Protein AF-A0A1V5KQZ7-F1 (afdb_monomer_lite)

Radius of gyration: 33.13 Å; chains: 1; bounding box: 60×36×85 Å

Secondary structure (DSSP, 8-state):
-----S-PPPPHHHHHHHHTT-S-HHHHHHHHHHHHH-HHHHHHHHHHHHHHHHHHHHHHHH-THHHHHHHHHHHHHHHHHS---HHHHHHHHHHHHHHHHHHHHHHHHHHHHH-GGGGG-SSHHHHHHHSSTTHHHHS-SSHHHHHHHHHHHHHHT-

Structure (mmCIF, N/CA/C/O backbone):
data_AF-A0A1V5KQZ7-F1
#
_entry.id   AF-A0A1V5KQZ7-F1
#
loop_
_atom_site.group_PDB
_atom_site.id
_atom_site.type_symbol
_atom_site.label_atom_id
_atom_site.label_alt_id
_atom_site.label_comp_id
_atom_site.label_asym_id
_atom_site.label_entity_id
_atom_site.label_seq_id
_atom_site.pdbx_PDB_ins_code
_atom_site.Cartn_x
_atom_site.Cartn_y
_atom_site.Cartn_z
_atom_site.occupancy
_atom_site.B_iso_or_equiv
_atom_site.auth_seq_id
_atom_site.auth_comp_id
_atom_site.auth_asym_id
_atom_site.auth_atom_id
_atom_site.pdbx_PDB_model_num
ATOM 1 N N . MET A 1 1 ? -7.803 10.767 26.366 1.00 53.97 1 MET A N 1
ATOM 2 C CA . MET A 1 1 ? -8.731 10.699 27.530 1.00 53.97 1 MET A CA 1
ATOM 3 C C . MET A 1 1 ? -10.182 10.881 27.087 1.00 53.97 1 MET A C 1
ATOM 5 O O . MET A 1 1 ? -10.728 11.982 27.098 1.00 53.97 1 MET A O 1
ATOM 9 N N . PHE A 1 2 ? -10.820 9.788 26.678 1.00 57.62 2 PHE A N 1
ATOM 10 C CA . PHE A 1 2 ? -12.225 9.772 26.272 1.00 57.62 2 PHE A CA 1
ATOM 11 C C . PHE A 1 2 ? -13.131 9.742 27.515 1.00 57.62 2 PHE A C 1
ATOM 13 O O . PHE A 1 2 ? -13.242 8.727 28.197 1.00 57.62 2 PHE A O 1
ATOM 20 N N . SER A 1 3 ? -13.732 10.883 27.869 1.00 46.06 3 SER A N 1
ATOM 21 C CA . SER A 1 3 ? -14.554 11.010 29.081 1.00 46.06 3 SER A CA 1
ATOM 22 C C . SER A 1 3 ? -15.877 10.243 28.955 1.00 46.06 3 SER A C 1
ATOM 24 O O . SER A 1 3 ? -16.707 10.508 28.082 1.00 46.06 3 SER A O 1
ATOM 26 N N . ASN A 1 4 ? -1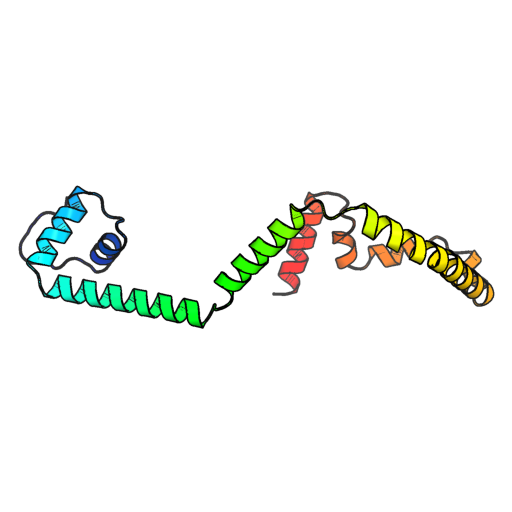6.057 9.291 29.869 1.00 52.88 4 ASN A N 1
ATOM 27 C CA . ASN A 1 4 ? -17.160 8.346 29.986 1.00 52.88 4 ASN A CA 1
ATOM 28 C C . ASN A 1 4 ? -18.471 9.035 30.425 1.00 52.88 4 ASN A C 1
ATOM 30 O O . ASN A 1 4 ? -18.845 9.028 31.597 1.00 52.88 4 ASN A O 1
ATOM 34 N N . LYS A 1 5 ? -19.197 9.640 29.477 1.00 48.22 5 LYS A N 1
ATOM 35 C CA . LYS A 1 5 ? -20.598 10.049 29.671 1.00 48.22 5 LYS A CA 1
ATOM 36 C C . LYS A 1 5 ? -21.521 9.169 28.826 1.00 48.22 5 LYS A C 1
ATOM 38 O O . LYS A 1 5 ? -21.797 9.472 27.673 1.00 48.22 5 LYS A O 1
ATOM 43 N N . LYS A 1 6 ? -21.986 8.083 29.456 1.00 52.41 6 LYS A N 1
ATOM 44 C CA . LYS A 1 6 ? -23.194 7.284 29.167 1.00 52.41 6 LYS A CA 1
ATOM 45 C C . LYS A 1 6 ? -23.482 7.008 27.676 1.00 52.41 6 LYS A C 1
ATOM 47 O O . LYS A 1 6 ? -24.134 7.792 26.997 1.00 52.41 6 LYS A O 1
ATOM 52 N N . ARG A 1 7 ? -23.125 5.790 27.244 1.00 62.44 7 ARG A N 1
ATOM 53 C CA . ARG A 1 7 ? -23.700 5.065 26.087 1.00 62.44 7 ARG A CA 1
ATOM 54 C C . ARG A 1 7 ? -23.541 5.721 24.711 1.00 62.44 7 ARG A C 1
ATOM 56 O O . ARG A 1 7 ? -24.417 5.578 23.864 1.00 62.44 7 ARG A O 1
ATOM 63 N N . LYS A 1 8 ? -22.435 6.413 24.452 1.00 87.31 8 LYS A N 1
ATOM 64 C CA . LYS A 1 8 ? -22.070 6.720 23.065 1.00 87.31 8 LYS A CA 1
ATOM 65 C C . LYS A 1 8 ? -21.174 5.607 22.537 1.00 87.31 8 LYS A C 1
ATOM 67 O O . LYS A 1 8 ? -20.149 5.310 23.142 1.00 87.31 8 LYS A O 1
ATOM 72 N N . HIS A 1 9 ? -21.609 4.977 21.451 1.00 93.94 9 HIS A N 1
ATOM 73 C CA . HIS A 1 9 ? -20.773 4.078 20.663 1.00 93.94 9 HIS A CA 1
ATOM 74 C C . HIS A 1 9 ? -19.561 4.846 20.132 1.00 93.94 9 HIS A C 1
ATOM 76 O O . HIS A 1 9 ? -19.655 6.051 19.877 1.00 93.94 9 HIS A O 1
ATOM 82 N N . PHE A 1 10 ? -18.435 4.158 19.963 1.00 94.94 10 PHE A N 1
ATOM 83 C CA . PHE A 1 10 ? -17.276 4.759 19.312 1.00 94.94 10 PHE A CA 1
ATOM 84 C C . PHE A 1 10 ? -17.571 5.050 17.839 1.00 94.94 10 PHE A C 1
ATOM 86 O O . PHE A 1 10 ? -18.370 4.364 17.197 1.00 94.94 10 PHE A O 1
ATOM 93 N N . SER A 1 11 ? -16.936 6.098 17.314 1.00 95.50 11 SER A N 1
ATOM 94 C CA . SER A 1 11 ? -16.960 6.377 15.883 1.00 95.50 11 SER A CA 1
ATOM 95 C C . SER A 1 11 ? -16.149 5.326 15.127 1.00 95.50 11 SER A C 1
ATOM 97 O O . SER A 1 11 ? -15.200 4.750 15.666 1.00 95.50 11 SER A O 1
ATOM 99 N N . ASP A 1 12 ? -16.481 5.127 13.854 1.00 95.56 12 ASP A N 1
ATOM 100 C CA . ASP A 1 12 ? -15.800 4.141 13.010 1.00 95.56 12 ASP A CA 1
ATOM 101 C C . ASP A 1 12 ? -14.300 4.448 12.872 1.00 95.56 12 ASP A C 1
ATOM 103 O O . ASP A 1 12 ? -13.487 3.532 12.825 1.00 95.56 12 ASP A O 1
ATOM 107 N N . GLY A 1 13 ? -13.904 5.728 12.924 1.00 95.88 13 GLY A N 1
ATOM 108 C CA . GLY A 1 13 ? -12.494 6.132 12.933 1.00 95.88 13 GLY A CA 1
ATOM 109 C C . GLY A 1 13 ? -11.713 5.624 14.153 1.00 95.88 13 GLY A C 1
ATOM 110 O O . GLY A 1 13 ? -10.572 5.194 14.010 1.00 95.88 13 GLY A O 1
ATOM 111 N N . VAL A 1 14 ? -12.327 5.608 15.343 1.00 96.75 14 VAL A N 1
ATOM 112 C CA . VAL A 1 14 ? -11.688 5.065 16.556 1.00 96.75 14 VAL A CA 1
ATOM 113 C C . VAL A 1 14 ? -11.626 3.539 16.494 1.00 96.75 14 VAL A C 1
ATOM 115 O O . VAL A 1 14 ? -10.598 2.960 16.840 1.00 96.75 14 VAL A O 1
ATOM 118 N N . LEU A 1 15 ? -12.685 2.880 16.007 1.00 97.25 15 LEU A N 1
ATOM 119 C CA . LEU A 1 15 ? -12.688 1.425 15.799 1.00 97.25 15 LEU A CA 1
ATOM 120 C C . LEU A 1 15 ? -11.642 0.997 14.757 1.00 97.25 15 LEU A C 1
ATOM 122 O O . LEU A 1 15 ? -10.963 -0.010 14.949 1.00 97.25 15 LEU A O 1
ATOM 126 N N . TRP A 1 16 ? -11.449 1.792 13.703 1.00 96.88 16 TRP A N 1
ATOM 127 C CA . TRP A 1 16 ? -10.404 1.586 12.700 1.00 96.88 16 TRP A CA 1
ATOM 128 C C . TRP A 1 16 ? -8.995 1.703 13.297 1.00 96.88 16 TRP A C 1
ATOM 130 O O . TRP A 1 16 ? -8.174 0.801 13.126 1.00 96.88 16 TRP A O 1
ATOM 140 N N . GLN A 1 17 ? -8.716 2.773 14.050 1.00 97.31 17 GLN A N 1
ATOM 141 C CA . GLN A 1 17 ? -7.429 2.951 14.739 1.00 97.31 17 GLN A CA 1
ATOM 142 C C . GLN A 1 17 ? -7.170 1.845 15.771 1.00 97.31 17 GLN A C 1
ATOM 144 O O . GLN A 1 17 ? -6.038 1.376 15.912 1.00 97.31 17 GLN A O 1
ATOM 149 N N . PHE A 1 18 ? -8.215 1.396 16.473 1.00 97.81 18 PHE A N 1
ATOM 150 C CA . PHE A 1 18 ? -8.145 0.259 17.386 1.00 97.81 18 PHE A CA 1
ATOM 151 C C . PHE A 1 18 ? -7.759 -1.027 16.644 1.00 97.81 18 PHE A C 1
ATOM 153 O O . PHE A 1 18 ? -6.781 -1.670 17.023 1.00 97.81 18 PHE A O 1
ATOM 160 N N . HIS A 1 19 ? -8.454 -1.356 15.549 1.00 97.12 19 HIS A N 1
ATOM 161 C CA . HIS A 1 19 ? -8.170 -2.532 14.720 1.00 97.12 19 HIS A CA 1
ATOM 162 C C . HIS A 1 19 ? -6.732 -2.528 14.171 1.00 97.12 19 HIS A C 1
ATOM 164 O O . HIS A 1 19 ? -6.068 -3.562 14.139 1.00 97.12 19 HIS A O 1
ATOM 170 N N . ARG A 1 20 ? -6.215 -1.360 13.765 1.00 96.50 20 ARG A N 1
ATOM 171 C CA . ARG A 1 20 ? -4.843 -1.205 13.248 1.00 96.50 20 ARG A CA 1
ATOM 172 C C . ARG A 1 20 ? -3.760 -1.111 14.325 1.00 96.50 20 ARG A C 1
ATOM 174 O O . ARG A 1 20 ? -2.592 -0.964 13.979 1.00 96.50 20 ARG A O 1
ATOM 181 N N . ASN A 1 21 ? -4.111 -1.223 15.610 1.00 97.00 21 ASN A N 1
ATOM 182 C CA . ASN A 1 21 ? -3.190 -1.030 16.734 1.00 97.00 21 ASN A CA 1
ATOM 183 C C . ASN A 1 21 ? -2.492 0.349 16.734 1.00 97.00 21 ASN A C 1
ATOM 185 O O . ASN A 1 21 ? -1.361 0.467 17.207 1.00 97.00 21 ASN A O 1
ATOM 189 N N . GLU A 1 22 ? -3.168 1.391 16.246 1.00 97.94 22 GLU A N 1
ATOM 190 C CA . GLU A 1 22 ? -2.643 2.766 16.156 1.00 97.94 22 GLU A CA 1
ATOM 191 C C . GLU A 1 22 ? -2.981 3.617 17.388 1.00 97.94 22 GLU A C 1
ATOM 193 O O . GLU A 1 22 ? -2.375 4.663 17.604 1.00 97.94 22 GLU A O 1
ATOM 198 N N . LEU A 1 23 ? -3.924 3.168 18.221 1.00 96.62 23 LEU A N 1
ATOM 199 C CA . LEU A 1 23 ? -4.233 3.824 19.493 1.00 96.62 23 LEU A CA 1
ATOM 200 C C . LEU A 1 23 ? -3.106 3.632 20.511 1.00 96.62 23 LEU A C 1
ATOM 202 O O . LEU A 1 23 ? -2.481 2.561 20.565 1.00 96.62 23 LEU A O 1
ATOM 206 N N . ASP A 1 24 ? -2.923 4.633 21.375 1.00 97.50 24 ASP A N 1
ATOM 207 C CA . ASP A 1 24 ? -2.059 4.510 22.544 1.00 97.50 24 ASP A CA 1
ATOM 208 C C . ASP A 1 24 ? -2.534 3.380 23.478 1.00 97.50 24 ASP A C 1
ATOM 210 O O . ASP A 1 24 ? -3.646 2.850 23.368 1.00 97.50 24 ASP A O 1
ATOM 214 N N . GLN A 1 25 ? -1.668 2.954 24.398 1.00 97.38 25 GLN A N 1
ATOM 215 C CA . GLN A 1 25 ? -1.967 1.797 25.238 1.00 97.38 25 GLN A CA 1
ATOM 216 C C . GLN A 1 25 ? -3.166 2.031 26.175 1.00 97.38 25 GLN A C 1
ATOM 218 O O . GLN A 1 25 ? -3.893 1.081 26.467 1.00 97.38 25 GLN A O 1
ATOM 223 N N . ALA A 1 26 ? -3.373 3.258 26.658 1.00 95.94 26 ALA A N 1
ATOM 224 C CA . ALA A 1 26 ? -4.443 3.576 27.599 1.00 95.94 26 ALA A CA 1
ATOM 225 C C . ALA A 1 26 ? -5.807 3.604 26.895 1.00 95.94 26 ALA A C 1
ATOM 227 O O . ALA A 1 26 ? -6.743 2.930 27.330 1.00 95.94 26 ALA A O 1
ATOM 228 N N . ASP A 1 27 ? -5.898 4.307 25.770 1.00 95.50 27 ASP A N 1
ATOM 229 C CA . ASP A 1 27 ? -7.093 4.412 24.943 1.00 95.50 27 ASP A CA 1
ATOM 230 C C . ASP A 1 27 ? -7.448 3.053 24.322 1.00 95.50 27 ASP A C 1
ATOM 232 O O . ASP A 1 27 ? -8.619 2.674 24.295 1.00 95.50 27 ASP A O 1
ATOM 236 N N . ARG A 1 28 ? -6.455 2.243 23.924 1.00 97.62 28 ARG A N 1
ATOM 237 C CA . ARG A 1 28 ? -6.696 0.871 23.450 1.00 97.62 28 ARG A CA 1
ATOM 238 C C . ARG A 1 28 ? -7.344 -0.004 24.520 1.00 97.62 28 ARG A C 1
ATOM 240 O O . ARG A 1 28 ? -8.291 -0.723 24.209 1.00 97.62 28 ARG A O 1
ATOM 247 N N . ARG A 1 29 ? -6.867 0.049 25.772 1.00 97.25 29 ARG A N 1
ATOM 248 C CA . ARG A 1 29 ? -7.490 -0.696 26.884 1.00 97.25 29 ARG A CA 1
ATOM 249 C C . ARG A 1 29 ? -8.931 -0.239 27.114 1.00 97.25 29 ARG A C 1
ATOM 251 O O . ARG A 1 29 ? -9.806 -1.087 27.242 1.00 97.25 29 ARG A O 1
ATOM 258 N N . ALA A 1 30 ? -9.181 1.071 27.096 1.00 95.12 30 ALA A N 1
ATOM 259 C CA . ALA A 1 30 ? -10.522 1.625 27.277 1.00 95.12 30 ALA A CA 1
ATOM 260 C C . ALA A 1 30 ? -11.495 1.205 26.158 1.00 95.12 30 ALA A C 1
ATOM 262 O O . ALA A 1 30 ? -12.646 0.857 26.426 1.00 95.12 30 ALA A O 1
ATOM 263 N N . VAL A 1 31 ? -11.038 1.196 24.901 1.00 95.94 31 VAL A N 1
ATOM 264 C CA . VAL A 1 31 ? -11.837 0.714 23.764 1.00 95.94 31 VAL A CA 1
ATOM 265 C C . VAL A 1 31 ? -12.095 -0.791 23.876 1.00 95.94 31 VAL A C 1
ATOM 267 O O . VAL A 1 31 ? -13.231 -1.219 23.686 1.00 95.94 31 VAL A O 1
ATOM 270 N N . ALA A 1 32 ? -11.087 -1.588 24.247 1.00 97.06 32 ALA A N 1
ATOM 271 C CA . ALA A 1 32 ? -11.239 -3.031 24.430 1.00 97.06 32 ALA A CA 1
ATOM 272 C C . ALA A 1 32 ? -12.274 -3.375 25.516 1.00 97.06 32 ALA A C 1
ATOM 274 O O . ALA A 1 32 ? -13.160 -4.194 25.277 1.00 97.06 32 ALA A O 1
ATOM 275 N N . GLU A 1 33 ? -12.208 -2.714 26.674 1.00 96.31 33 GLU A N 1
ATOM 276 C CA . GLU A 1 33 ? -13.171 -2.891 27.770 1.00 96.31 33 GLU A CA 1
ATOM 277 C C . GLU A 1 33 ? -14.602 -2.535 27.331 1.00 96.31 33 GLU A C 1
ATOM 279 O O . GLU A 1 33 ? -15.551 -3.273 27.593 1.00 96.31 33 GLU A O 1
ATOM 284 N N . HIS A 1 34 ? -14.773 -1.440 26.585 1.00 95.19 34 HIS A N 1
ATOM 285 C CA . HIS A 1 34 ? -16.081 -1.061 26.056 1.00 95.19 34 HIS A CA 1
ATOM 286 C C . HIS A 1 34 ? -16.633 -2.077 25.049 1.00 95.19 34 HIS A C 1
ATOM 288 O O . HIS A 1 34 ? -17.822 -2.386 25.094 1.00 95.19 34 HIS A O 1
ATOM 294 N N . ILE A 1 35 ? -15.800 -2.580 24.131 1.00 96.38 35 ILE A N 1
ATOM 295 C CA . ILE A 1 35 ? -16.222 -3.550 23.109 1.00 96.38 35 ILE A CA 1
ATOM 296 C C . ILE A 1 35 ? -16.686 -4.855 23.764 1.00 96.38 35 ILE A C 1
ATOM 298 O O . ILE A 1 35 ? -17.695 -5.409 23.336 1.00 96.38 35 ILE A O 1
ATOM 302 N N . GLN A 1 36 ? -16.035 -5.291 24.848 1.00 96.19 36 GLN A N 1
ATOM 303 C CA . GLN A 1 36 ? -16.482 -6.452 25.630 1.00 96.19 36 GLN A CA 1
ATOM 304 C C . GLN A 1 36 ? -17.896 -6.271 26.205 1.00 96.19 36 GLN A C 1
ATOM 306 O O . GLN A 1 36 ? -18.652 -7.235 26.296 1.00 96.19 36 GLN A O 1
ATOM 311 N N . GLY A 1 37 ? -18.276 -5.040 26.567 1.00 94.94 37 GLY A N 1
ATOM 312 C CA . GLY A 1 37 ? -19.604 -4.716 27.098 1.00 94.94 37 GLY A CA 1
ATOM 313 C C . GLY A 1 37 ? -20.629 -4.228 26.065 1.00 94.94 37 GLY A C 1
ATOM 314 O O . GLY A 1 37 ? -21.789 -4.019 26.422 1.00 94.94 37 GLY A O 1
ATOM 315 N N . CYS A 1 38 ? -20.241 -4.004 24.804 1.00 96.00 38 CYS A N 1
ATOM 316 C CA . CYS A 1 38 ? -21.088 -3.363 23.797 1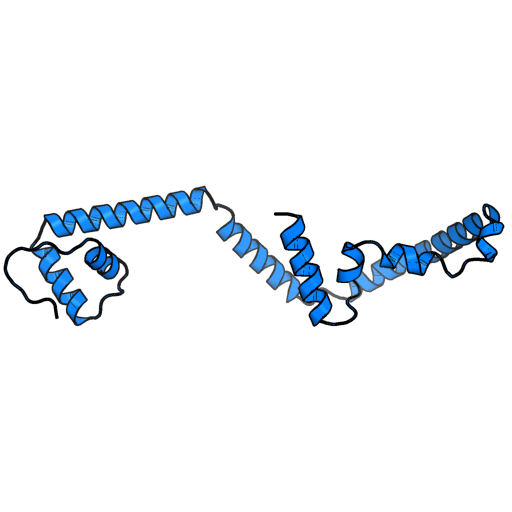.00 96.00 38 CYS A CA 1
ATOM 317 C C . CYS A 1 38 ? -21.166 -4.174 22.496 1.00 96.00 38 CYS A C 1
ATOM 319 O O . CYS A 1 38 ? -20.323 -4.044 21.607 1.00 96.00 38 CYS A O 1
ATOM 321 N N . THR A 1 39 ? -22.255 -4.932 22.337 1.00 96.44 39 THR A N 1
ATOM 322 C CA . THR A 1 39 ? -22.503 -5.788 21.162 1.00 96.44 39 THR A CA 1
ATOM 323 C C . THR A 1 39 ? -22.531 -5.023 19.838 1.00 96.44 39 THR A C 1
ATOM 325 O O . THR A 1 39 ? -22.063 -5.542 18.831 1.00 96.44 39 THR A O 1
ATOM 328 N N . LEU A 1 40 ? -23.020 -3.775 19.820 1.00 96.31 40 LEU A N 1
ATOM 329 C CA . LEU A 1 40 ? -23.036 -2.965 18.596 1.00 96.31 40 LEU A CA 1
ATOM 330 C C . LEU A 1 40 ? -21.620 -2.580 18.143 1.00 96.31 40 LEU A C 1
ATOM 332 O O . LEU A 1 40 ? -21.317 -2.650 16.956 1.00 96.31 40 LEU A O 1
ATOM 336 N N . CYS A 1 41 ? -20.749 -2.176 19.074 1.00 97.19 41 CYS A N 1
ATOM 337 C CA . CYS A 1 41 ? -19.358 -1.851 18.751 1.00 97.19 41 CYS A CA 1
ATOM 338 C C . CYS A 1 41 ? -18.578 -3.105 18.332 1.00 97.19 41 CYS A C 1
ATOM 340 O O . CYS A 1 41 ? -17.749 -3.017 17.432 1.00 97.19 41 CYS A O 1
ATOM 342 N N . HIS A 1 42 ? -18.884 -4.263 18.930 1.00 97.75 42 HIS A N 1
ATOM 343 C CA . HIS A 1 42 ? -18.329 -5.551 18.511 1.00 97.75 42 HIS A CA 1
ATOM 344 C C . HIS A 1 42 ? -18.726 -5.901 17.072 1.00 97.75 42 HIS A C 1
ATOM 346 O O . HIS A 1 42 ? -17.856 -6.125 16.240 1.00 97.75 42 HIS A O 1
ATOM 352 N N . ALA A 1 43 ? -20.022 -5.851 16.746 1.00 98.00 43 ALA A N 1
ATOM 353 C CA . ALA A 1 43 ? -20.508 -6.145 15.397 1.00 98.00 43 ALA A CA 1
ATOM 354 C C . ALA A 1 43 ? -19.886 -5.216 14.338 1.00 98.00 43 ALA A C 1
ATOM 356 O O . ALA A 1 43 ? -19.475 -5.670 13.275 1.00 98.00 43 ALA A O 1
ATOM 357 N N . ARG A 1 44 ? -19.737 -3.920 14.649 1.00 97.69 44 ARG A N 1
ATOM 358 C CA . ARG A 1 44 ? -19.049 -2.968 13.760 1.00 97.69 44 ARG A CA 1
ATOM 359 C C . ARG A 1 44 ? -17.574 -3.302 13.555 1.00 97.69 44 ARG A C 1
ATOM 361 O O . ARG A 1 44 ? -17.064 -3.118 12.454 1.00 97.69 44 ARG A O 1
ATOM 368 N N . LEU A 1 45 ? -16.888 -3.771 14.597 1.00 97.75 45 LEU A N 1
ATOM 369 C CA . LEU A 1 45 ? -15.499 -4.210 14.483 1.00 97.75 45 LEU A CA 1
ATOM 370 C C . LEU A 1 45 ? -15.386 -5.459 13.594 1.00 97.75 45 LEU A C 1
ATOM 372 O O . LEU A 1 45 ? -14.487 -5.518 12.756 1.00 97.75 45 LEU A O 1
ATOM 376 N N . ASP A 1 46 ? -16.317 -6.408 13.722 1.00 97.81 46 ASP A N 1
ATOM 377 C CA . ASP A 1 46 ? -16.374 -7.608 12.878 1.00 97.81 46 ASP A CA 1
ATOM 378 C C . ASP A 1 46 ? -16.626 -7.259 11.401 1.00 97.81 46 ASP A C 1
ATOM 380 O O . ASP A 1 46 ? -15.980 -7.809 10.505 1.00 97.81 46 ASP A O 1
ATOM 384 N N . ASP A 1 47 ? -17.534 -6.317 11.131 1.00 97.50 47 ASP A N 1
ATOM 385 C CA . ASP A 1 47 ? -17.812 -5.838 9.773 1.00 97.50 47 ASP A CA 1
ATOM 386 C C . ASP A 1 47 ? -16.595 -5.128 9.159 1.00 97.50 47 ASP A C 1
ATOM 388 O O . ASP A 1 47 ? -16.267 -5.341 7.988 1.00 97.50 47 ASP A O 1
ATOM 392 N N . LEU A 1 48 ? -15.875 -4.335 9.957 1.00 96.62 48 LEU A N 1
ATOM 393 C CA . LEU A 1 48 ? -14.638 -3.664 9.553 1.00 96.62 48 LEU A CA 1
ATOM 394 C C . LEU A 1 48 ? -13.529 -4.678 9.231 1.00 96.62 48 LEU A C 1
ATOM 396 O O . LEU A 1 48 ? -12.876 -4.565 8.191 1.00 96.62 48 LEU A O 1
ATOM 400 N N . ALA A 1 49 ? -13.368 -5.716 10.057 1.00 95.19 49 ALA A N 1
ATOM 401 C CA . ALA A 1 49 ? -12.432 -6.810 9.800 1.00 95.19 49 ALA A CA 1
ATOM 402 C C . ALA A 1 49 ? -12.785 -7.571 8.507 1.00 95.19 49 ALA A C 1
ATOM 404 O O . ALA A 1 49 ? -11.912 -7.834 7.674 1.00 95.19 49 ALA A O 1
ATOM 405 N N . ARG A 1 50 ? -14.076 -7.858 8.284 1.00 97.44 50 ARG A N 1
ATOM 406 C CA . ARG A 1 50 ? -14.559 -8.507 7.056 1.00 97.44 50 ARG A CA 1
ATOM 407 C C . ARG A 1 50 ? -14.270 -7.661 5.819 1.00 97.44 50 ARG A C 1
ATOM 409 O O . ARG A 1 50 ? -13.787 -8.193 4.822 1.00 97.44 50 ARG A O 1
ATOM 416 N N . MET A 1 51 ? -14.525 -6.354 5.879 1.00 95.38 51 MET A N 1
ATOM 417 C CA . MET A 1 51 ? -14.246 -5.427 4.780 1.00 95.38 51 MET A CA 1
ATOM 418 C C . MET A 1 51 ? -12.755 -5.405 4.423 1.00 95.38 51 MET A C 1
ATOM 420 O O . MET A 1 51 ? -12.409 -5.532 3.249 1.00 95.38 51 MET A O 1
ATOM 424 N N . ILE A 1 52 ? -11.869 -5.319 5.422 1.00 93.50 52 ILE A N 1
ATOM 425 C CA . ILE A 1 52 ? -10.414 -5.365 5.213 1.00 93.50 52 ILE A CA 1
ATOM 426 C C . ILE A 1 52 ? -10.005 -6.680 4.547 1.00 93.50 52 ILE A C 1
ATOM 428 O O . ILE A 1 52 ? -9.196 -6.673 3.620 1.00 93.50 52 ILE A O 1
ATOM 432 N N . GLN A 1 53 ? -10.581 -7.807 4.967 1.00 94.06 53 GLN A N 1
ATOM 433 C CA . GLN A 1 53 ? -10.275 -9.100 4.365 1.00 94.06 53 GLN A CA 1
ATOM 434 C C . GLN A 1 53 ? -10.755 -9.204 2.911 1.00 94.06 53 GLN A C 1
ATOM 436 O O . GLN A 1 53 ? -10.028 -9.726 2.063 1.00 94.06 53 GLN A O 1
ATOM 441 N N . VAL A 1 54 ? -11.931 -8.660 2.587 1.00 94.19 54 VAL A N 1
ATOM 442 C CA . VAL A 1 54 ? -12.411 -8.567 1.197 1.00 94.19 54 VAL A CA 1
ATOM 443 C C . VAL A 1 54 ? -11.481 -7.686 0.363 1.00 94.19 54 VAL A C 1
ATOM 445 O O . VAL A 1 54 ? -11.064 -8.098 -0.714 1.00 94.19 54 VAL A O 1
ATOM 448 N N . MET A 1 55 ? -11.075 -6.518 0.866 1.00 89.50 55 MET A N 1
ATOM 449 C CA . MET A 1 55 ? -10.118 -5.655 0.163 1.00 89.50 55 MET A CA 1
ATOM 450 C C . MET A 1 55 ? -8.764 -6.341 -0.037 1.00 89.50 55 MET A C 1
ATOM 452 O O . MET A 1 55 ? -8.181 -6.239 -1.110 1.00 89.50 55 MET A O 1
ATOM 456 N N . HIS A 1 56 ? -8.270 -7.066 0.969 1.00 87.44 56 HIS A N 1
ATOM 457 C CA . HIS A 1 56 ? -7.003 -7.788 0.891 1.00 87.44 56 HIS A CA 1
ATOM 458 C C . HIS A 1 56 ? -7.055 -8.920 -0.139 1.00 87.44 56 HIS A C 1
ATOM 460 O O . HIS A 1 56 ? -6.162 -9.049 -0.972 1.00 87.44 56 HIS A O 1
ATOM 466 N N . THR A 1 57 ? -8.119 -9.722 -0.118 1.00 88.69 57 THR A N 1
ATOM 467 C CA . THR A 1 57 ? -8.314 -10.815 -1.082 1.00 88.69 57 THR A CA 1
ATOM 468 C C . THR A 1 57 ? -8.514 -10.291 -2.500 1.00 88.69 57 THR A C 1
ATOM 470 O O . THR A 1 57 ? -7.861 -10.789 -3.413 1.00 88.69 57 THR A O 1
ATOM 473 N N . ALA A 1 58 ? -9.322 -9.244 -2.683 1.00 86.88 58 ALA A N 1
ATOM 474 C CA . ALA A 1 58 ? -9.486 -8.577 -3.971 1.00 86.88 58 ALA A CA 1
ATOM 475 C C . ALA A 1 58 ? -8.158 -7.999 -4.478 1.00 86.88 58 ALA A C 1
ATOM 477 O O . ALA A 1 58 ? -7.809 -8.216 -5.632 1.00 86.88 58 ALA A O 1
ATOM 478 N N . HIS A 1 59 ? -7.373 -7.347 -3.611 1.00 81.88 59 HIS A N 1
ATOM 479 C CA . HIS A 1 59 ? -6.058 -6.817 -3.970 1.00 81.88 59 HIS A CA 1
ATOM 480 C C . HIS A 1 59 ? -5.109 -7.914 -4.468 1.00 81.88 59 HIS A C 1
ATOM 482 O O . HIS A 1 59 ? -4.451 -7.728 -5.488 1.00 81.88 59 HIS A O 1
ATOM 488 N N . HIS A 1 60 ? -5.073 -9.073 -3.802 1.00 71.56 60 HIS A N 1
ATOM 489 C CA . HIS A 1 60 ? -4.273 -10.222 -4.251 1.00 71.56 60 HIS A CA 1
ATOM 490 C C . HIS A 1 60 ? -4.791 -10.854 -5.544 1.00 71.56 60 HIS A C 1
ATOM 492 O O . HIS A 1 60 ? -3.998 -11.369 -6.325 1.00 71.56 60 HIS A O 1
ATOM 498 N N . GLN A 1 61 ? -6.102 -10.810 -5.791 1.00 78.75 61 GLN A N 1
ATOM 499 C CA . GLN A 1 61 ? -6.695 -11.291 -7.042 1.00 78.75 61 GLN A CA 1
ATOM 500 C C . GLN A 1 61 ? -6.420 -10.351 -8.220 1.00 78.75 61 GLN A C 1
ATOM 502 O O . GLN A 1 61 ? -6.207 -10.828 -9.330 1.00 78.75 61 GLN A O 1
ATOM 507 N N . THR A 1 62 ? -6.409 -9.032 -7.997 1.00 73.44 62 THR A N 1
ATOM 508 C CA . THR A 1 62 ? -6.116 -8.036 -9.041 1.00 73.44 62 THR A CA 1
ATOM 509 C C . THR A 1 62 ? -4.622 -7.836 -9.268 1.00 73.44 62 THR A C 1
ATOM 511 O O . THR A 1 62 ? -4.221 -7.506 -10.377 1.00 73.44 62 THR A O 1
ATOM 514 N N . ASN A 1 63 ? -3.795 -8.069 -8.243 1.00 60.22 63 ASN A N 1
ATOM 515 C CA . ASN A 1 63 ? -2.335 -8.016 -8.316 1.00 60.22 63 ASN A CA 1
ATOM 516 C C . ASN A 1 63 ? -1.710 -9.380 -7.975 1.00 60.22 63 ASN A C 1
ATOM 518 O O . ASN A 1 63 ? -0.910 -9.462 -7.034 1.00 60.22 63 ASN A O 1
ATOM 522 N N . PRO A 1 64 ? -1.983 -10.450 -8.750 1.00 62.69 64 PRO A N 1
ATOM 523 C CA . PRO A 1 64 ? -1.246 -11.708 -8.600 1.00 62.69 64 PRO A CA 1
ATOM 524 C C . PRO A 1 64 ? 0.263 -11.506 -8.843 1.00 62.69 64 PRO A C 1
ATOM 526 O O . PRO A 1 64 ? 1.087 -12.340 -8.465 1.00 62.69 64 PRO A O 1
ATOM 529 N N . ASP A 1 65 ? 0.628 -10.362 -9.427 1.00 68.12 65 ASP A N 1
ATOM 530 C CA . ASP A 1 65 ? 1.980 -10.035 -9.818 1.00 68.12 65 ASP A CA 1
ATOM 531 C C . ASP A 1 65 ? 2.851 -9.489 -8.679 1.00 68.12 65 ASP A C 1
ATOM 533 O O . ASP A 1 65 ? 4.053 -9.568 -8.806 1.00 68.12 65 ASP A O 1
ATOM 537 N N . TRP A 1 66 ? 2.362 -9.006 -7.525 1.00 69.69 66 TRP A N 1
ATOM 538 C CA . TRP A 1 66 ? 3.308 -8.433 -6.535 1.00 69.69 66 TRP A CA 1
ATOM 539 C C . TRP A 1 66 ? 4.246 -9.490 -5.929 1.00 69.69 66 TRP A C 1
ATOM 541 O O . TRP A 1 66 ? 5.460 -9.303 -5.855 1.00 69.69 66 TRP A O 1
ATOM 551 N N . ALA A 1 67 ? 3.707 -10.653 -5.551 1.00 72.25 67 ALA A N 1
ATOM 552 C CA . ALA A 1 67 ? 4.520 -11.775 -5.078 1.00 72.25 67 ALA A CA 1
ATOM 553 C C . ALA A 1 67 ? 5.385 -12.381 -6.200 1.00 72.25 67 ALA A C 1
ATOM 555 O O . ALA A 1 67 ? 6.446 -12.951 -5.939 1.00 72.25 67 ALA A O 1
ATOM 556 N N . GLN A 1 68 ? 4.943 -12.285 -7.454 1.00 79.75 68 GLN A N 1
ATOM 557 C CA . GLN A 1 68 ? 5.709 -12.722 -8.620 1.00 79.75 68 GLN A C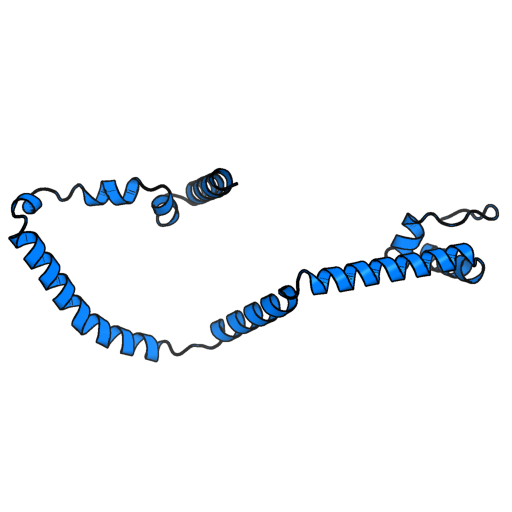A 1
ATOM 558 C C . GLN A 1 68 ? 6.832 -11.732 -8.966 1.00 79.75 68 GLN A C 1
ATOM 560 O O . GLN A 1 68 ? 7.963 -12.164 -9.155 1.00 79.75 68 GLN A O 1
ATOM 565 N N . GLN A 1 69 ? 6.568 -10.430 -8.921 1.00 82.31 69 GLN A N 1
ATOM 566 C CA . GLN A 1 69 ? 7.505 -9.317 -9.063 1.00 82.31 69 GLN A CA 1
ATOM 567 C C . GLN A 1 69 ? 8.560 -9.344 -7.964 1.00 82.31 69 GLN A C 1
ATOM 569 O O . GLN A 1 69 ? 9.740 -9.226 -8.265 1.00 82.31 69 GLN A O 1
ATOM 574 N N . LEU A 1 70 ? 8.180 -9.575 -6.703 1.00 82.69 70 LEU A N 1
ATOM 575 C CA . LEU A 1 70 ? 9.136 -9.760 -5.607 1.00 82.69 70 LEU A CA 1
ATOM 576 C C . LEU A 1 70 ? 10.031 -10.976 -5.847 1.00 82.69 70 LEU A C 1
ATOM 578 O O . LEU A 1 70 ? 11.248 -10.866 -5.713 1.00 82.69 70 LEU A O 1
ATOM 582 N N . ARG A 1 71 ? 9.458 -12.121 -6.246 1.00 85.56 71 ARG A N 1
ATOM 583 C CA . ARG A 1 71 ? 10.240 -13.318 -6.602 1.00 85.56 71 ARG A CA 1
ATOM 584 C C . ARG A 1 71 ? 11.182 -13.050 -7.776 1.00 85.56 71 ARG A C 1
ATOM 586 O O . ARG A 1 71 ? 12.352 -13.409 -7.694 1.00 85.56 71 ARG A O 1
ATOM 593 N N . MET A 1 72 ? 10.709 -12.372 -8.819 1.00 84.38 72 MET A N 1
ATOM 594 C CA . MET A 1 72 ? 11.504 -11.990 -9.986 1.00 84.38 72 MET A CA 1
ATOM 595 C C . MET A 1 72 ? 12.624 -11.018 -9.605 1.00 84.38 72 MET A C 1
ATOM 597 O O . MET A 1 72 ? 13.768 -11.218 -9.992 1.00 84.38 72 MET A O 1
ATOM 601 N N . HIS A 1 73 ? 12.338 -10.013 -8.781 1.00 85.00 73 HIS A N 1
ATOM 602 C CA . HIS A 1 73 ? 13.323 -9.053 -8.297 1.00 85.00 73 HIS A CA 1
ATOM 603 C C . HIS A 1 73 ? 14.380 -9.715 -7.398 1.00 85.00 73 HIS A C 1
ATOM 605 O O . HIS A 1 73 ? 15.567 -9.404 -7.498 1.00 85.00 73 HIS A O 1
ATOM 611 N N . HIS A 1 74 ? 13.982 -10.663 -6.544 1.00 86.19 74 HIS A N 1
ATOM 612 C CA . HIS A 1 74 ? 14.923 -11.468 -5.766 1.00 86.19 74 HIS A CA 1
ATOM 613 C C . HIS A 1 74 ? 15.796 -12.356 -6.656 1.00 86.19 74 HIS A C 1
ATOM 615 O O . HIS A 1 74 ? 17.009 -12.372 -6.456 1.00 86.19 74 HIS A O 1
ATOM 621 N N . ALA A 1 75 ? 15.215 -13.021 -7.657 1.00 85.06 75 ALA A N 1
ATOM 622 C CA . ALA A 1 75 ? 15.961 -13.821 -8.624 1.00 85.06 75 ALA A CA 1
ATOM 623 C C . ALA A 1 75 ? 16.969 -12.966 -9.413 1.00 85.06 75 ALA A C 1
ATOM 625 O O . ALA A 1 75 ? 18.129 -13.346 -9.536 1.00 85.06 75 ALA A O 1
ATOM 626 N N . LEU A 1 76 ? 16.566 -11.772 -9.866 1.00 84.25 76 LEU A N 1
ATOM 627 C CA . LEU A 1 76 ? 17.451 -10.818 -10.545 1.00 84.25 76 LEU A CA 1
ATOM 628 C C . LEU A 1 76 ? 18.593 -10.344 -9.638 1.00 84.25 76 LEU A C 1
ATOM 630 O O . LEU A 1 76 ? 19.734 -10.267 -10.084 1.00 84.25 76 LEU A O 1
ATOM 634 N N . ARG A 1 77 ? 18.321 -10.061 -8.357 1.00 84.25 77 ARG A N 1
ATOM 635 C CA . ARG A 1 77 ? 19.375 -9.708 -7.393 1.00 84.25 77 ARG A CA 1
ATOM 636 C C . ARG A 1 77 ? 20.343 -10.856 -7.148 1.00 84.25 77 ARG A C 1
ATOM 638 O O . ARG A 1 77 ? 21.540 -10.610 -7.124 1.00 84.25 77 ARG A O 1
ATOM 645 N N . GLN A 1 78 ? 19.840 -12.076 -6.972 1.00 80.44 78 GLN A N 1
ATOM 646 C CA . GLN A 1 78 ? 20.682 -13.256 -6.773 1.00 80.44 78 GLN A CA 1
ATOM 647 C C . GLN A 1 78 ? 21.581 -13.494 -7.990 1.00 80.44 78 GLN A C 1
ATOM 649 O O . GLN A 1 78 ? 22.793 -13.614 -7.824 1.00 80.44 78 GLN A O 1
ATOM 654 N N . ALA A 1 79 ? 21.018 -13.418 -9.201 1.00 78.25 79 ALA A N 1
ATOM 655 C CA . ALA A 1 79 ? 21.769 -13.503 -10.452 1.00 78.25 79 ALA A CA 1
ATOM 656 C C . ALA A 1 79 ? 22.812 -12.379 -10.614 1.00 78.25 79 ALA A C 1
ATOM 658 O O . ALA A 1 79 ? 23.850 -12.593 -11.229 1.00 78.25 79 ALA A O 1
ATOM 659 N N . ALA A 1 80 ? 22.561 -11.189 -10.058 1.00 77.50 80 ALA A N 1
ATOM 660 C CA . ALA A 1 80 ? 23.514 -10.077 -10.073 1.00 77.50 80 ALA A CA 1
ATOM 661 C C . ALA A 1 80 ? 24.621 -10.198 -9.007 1.00 77.50 80 ALA A C 1
ATOM 663 O O . ALA A 1 80 ? 25.687 -9.608 -9.167 1.00 77.50 80 ALA A O 1
ATOM 664 N N . THR A 1 81 ? 24.372 -10.915 -7.906 1.00 72.69 81 THR A N 1
ATOM 665 C CA . THR A 1 81 ? 25.358 -11.140 -6.833 1.00 72.69 81 THR A CA 1
ATOM 666 C C . THR A 1 81 ? 26.209 -12.383 -7.037 1.00 72.69 81 THR A C 1
ATOM 668 O O . THR A 1 81 ? 27.299 -12.464 -6.471 1.00 72.69 81 THR A O 1
ATOM 671 N N . GLU A 1 82 ? 25.744 -13.347 -7.833 1.00 56.41 82 GLU A N 1
ATOM 672 C CA . GLU A 1 82 ? 26.632 -14.387 -8.328 1.00 56.41 82 GLU A CA 1
ATOM 673 C C . GLU A 1 82 ? 27.665 -13.716 -9.240 1.00 56.41 82 GLU A C 1
ATOM 675 O O . GLU A 1 82 ? 27.282 -13.000 -10.170 1.00 56.41 82 GLU A O 1
ATOM 680 N N . PRO A 1 83 ? 28.977 -13.893 -9.002 1.00 57.22 83 PRO A N 1
ATOM 681 C CA . PRO A 1 83 ? 29.977 -13.496 -9.973 1.00 57.22 83 PRO A CA 1
ATOM 682 C C . PRO A 1 83 ? 29.783 -14.411 -11.180 1.00 57.22 83 PRO A C 1
ATOM 684 O O . PRO A 1 83 ? 30.400 -15.472 -11.272 1.00 57.22 83 PRO A O 1
ATOM 687 N N . VAL A 1 84 ? 28.886 -14.029 -12.092 1.00 57.50 84 VAL A N 1
ATOM 688 C CA . VAL A 1 84 ? 28.736 -14.653 -13.400 1.00 57.50 84 VAL A CA 1
ATOM 689 C C . VAL A 1 84 ? 30.027 -14.365 -14.143 1.00 57.50 84 VAL A C 1
ATOM 691 O O . VAL A 1 84 ? 30.180 -13.347 -14.809 1.00 57.50 84 VAL A O 1
ATOM 694 N N . ILE A 1 85 ? 30.992 -15.245 -13.895 1.00 52.59 85 ILE A N 1
ATOM 695 C CA . ILE A 1 85 ? 32.052 -15.723 -14.762 1.00 52.59 85 ILE A CA 1
ATOM 696 C C . ILE A 1 85 ? 32.188 -14.827 -15.996 1.00 52.59 85 ILE A C 1
ATOM 698 O O . ILE A 1 85 ? 31.712 -15.132 -17.092 1.00 52.59 85 ILE A O 1
ATOM 702 N N . SER A 1 86 ? 32.870 -13.699 -15.805 1.00 53.47 86 SER A N 1
ATOM 703 C CA . SER A 1 86 ? 33.242 -12.775 -16.872 1.00 53.47 86 SER A CA 1
ATOM 704 C C . SER A 1 86 ? 34.097 -13.454 -17.948 1.00 53.47 86 SER A C 1
ATOM 706 O O . SER A 1 86 ? 34.276 -12.892 -19.020 1.00 53.47 86 SER A O 1
ATOM 708 N N . SER A 1 87 ? 34.586 -14.679 -17.728 1.00 56.25 87 SER A N 1
ATOM 709 C CA . SER A 1 87 ? 35.345 -15.423 -18.731 1.00 56.25 87 SER A CA 1
ATOM 710 C C . SER A 1 87 ? 34.487 -16.043 -19.841 1.00 56.25 87 SER A C 1
ATOM 712 O O . SER A 1 87 ? 34.936 -16.049 -20.984 1.00 56.25 87 SER A O 1
ATOM 714 N N . VAL A 1 88 ? 33.245 -16.486 -19.588 1.00 56.81 88 VAL A N 1
ATOM 715 C CA . VAL A 1 88 ? 32.434 -17.150 -20.638 1.00 56.81 88 VAL A CA 1
ATOM 716 C C . VAL A 1 88 ? 31.921 -16.140 -21.668 1.00 56.81 88 VAL A C 1
ATOM 718 O O . VAL A 1 88 ? 32.015 -16.371 -22.874 1.00 56.81 88 VAL A O 1
ATOM 721 N N . TRP A 1 89 ? 31.460 -14.971 -21.214 1.00 54.66 89 TRP A N 1
ATOM 722 C CA . TRP A 1 89 ? 31.019 -13.901 -22.114 1.00 54.66 89 TRP A CA 1
ATOM 723 C C . TRP A 1 89 ? 32.179 -13.246 -22.874 1.00 54.66 89 TRP A C 1
ATOM 725 O O . TRP A 1 89 ? 32.006 -12.846 -24.028 1.00 54.66 89 TRP A O 1
ATOM 735 N N . VAL A 1 90 ? 33.377 -13.170 -22.285 1.00 58.94 90 VAL A N 1
ATOM 736 C CA . VAL A 1 90 ? 34.560 -12.610 -22.961 1.00 58.94 90 VAL A CA 1
ATOM 737 C C . VAL A 1 90 ? 35.087 -13.547 -24.053 1.00 58.94 90 VAL A C 1
ATOM 739 O O . VAL A 1 90 ? 35.461 -13.070 -25.124 1.00 58.94 90 VAL A O 1
ATOM 742 N N . ASP A 1 91 ? 35.070 -14.865 -23.854 1.00 59.59 91 ASP A N 1
ATOM 743 C CA . ASP A 1 91 ? 35.548 -15.785 -24.894 1.00 59.59 91 ASP A CA 1
ATOM 744 C C . ASP A 1 91 ? 34.536 -15.989 -26.027 1.00 59.59 91 ASP A C 1
ATOM 746 O O . ASP A 1 91 ? 34.926 -16.037 -27.199 1.00 59.59 91 ASP A O 1
ATOM 750 N N . GLN A 1 92 ? 33.232 -16.000 -25.733 1.00 62.97 92 GLN A N 1
ATOM 751 C CA . GLN A 1 92 ? 32.219 -16.107 -26.785 1.00 62.97 92 GLN A CA 1
ATOM 752 C C . GLN A 1 92 ? 32.109 -14.815 -27.618 1.00 62.97 92 GLN A C 1
ATOM 754 O O . GLN A 1 92 ? 31.974 -14.873 -28.844 1.00 62.97 92 GLN A O 1
ATOM 759 N N . SER A 1 93 ? 32.260 -13.643 -26.990 1.00 64.06 93 SER A N 1
ATOM 760 C CA . SER A 1 93 ? 32.290 -12.360 -27.708 1.00 64.06 93 SER A CA 1
ATOM 761 C C . SER A 1 93 ? 33.530 -12.207 -28.591 1.00 64.06 93 SER A C 1
ATOM 763 O O . SER A 1 93 ? 33.398 -11.729 -29.718 1.00 64.06 93 SER A O 1
ATOM 765 N N . LYS A 1 94 ? 34.712 -12.687 -28.171 1.00 70.06 94 LYS A N 1
ATOM 766 C CA . LYS A 1 94 ? 35.917 -12.711 -29.026 1.00 70.06 94 LYS A CA 1
ATOM 767 C C . LYS A 1 94 ? 35.693 -13.474 -30.329 1.00 70.06 94 LYS A C 1
ATOM 769 O O . LYS A 1 94 ? 36.148 -13.029 -31.386 1.00 70.06 94 LYS A O 1
ATOM 774 N N . HIS A 1 95 ? 34.995 -14.608 -30.271 1.00 75.50 95 HIS A N 1
ATOM 775 C CA . HIS A 1 95 ? 34.771 -15.417 -31.464 1.00 75.50 95 HIS A CA 1
ATOM 776 C C . HIS A 1 95 ? 33.799 -14.748 -32.446 1.00 75.50 95 HIS A C 1
ATOM 778 O O . HIS A 1 95 ? 34.016 -14.827 -33.658 1.00 75.50 95 HIS A O 1
ATOM 784 N N . LEU A 1 96 ? 32.781 -14.045 -31.939 1.00 74.62 96 LEU A N 1
ATOM 785 C CA . LEU A 1 96 ? 31.857 -13.253 -32.758 1.00 74.62 96 LEU A CA 1
ATOM 786 C C . LEU A 1 96 ? 32.536 -12.003 -33.339 1.00 74.62 96 LEU A C 1
ATOM 788 O O . LEU A 1 96 ? 32.415 -11.742 -34.535 1.00 74.62 96 LEU A O 1
ATOM 792 N N . LEU A 1 97 ? 33.331 -11.283 -32.539 1.00 77.56 97 LEU A N 1
ATOM 793 C CA . LEU A 1 97 ? 34.097 -10.108 -32.977 1.00 77.56 97 LEU A CA 1
ATOM 794 C C . LEU A 1 97 ? 35.049 -10.428 -34.136 1.00 77.56 97 LEU A C 1
ATOM 796 O O . LEU A 1 97 ? 35.159 -9.633 -35.070 1.00 77.56 97 LEU A O 1
ATOM 800 N N . ARG A 1 98 ? 35.676 -11.612 -34.134 1.00 85.88 98 ARG A N 1
ATOM 801 C CA . ARG A 1 98 ? 36.580 -12.045 -35.212 1.00 85.88 98 ARG A CA 1
ATOM 802 C C . ARG A 1 98 ? 35.907 -12.101 -36.591 1.00 85.88 98 ARG A C 1
ATOM 804 O O . ARG A 1 98 ? 36.581 -11.861 -37.588 1.00 85.88 98 ARG A O 1
ATOM 811 N N . TRP A 1 99 ? 34.607 -12.385 -36.658 1.00 85.88 99 TRP A N 1
ATOM 812 C CA . TRP A 1 99 ? 33.855 -12.453 -37.921 1.00 85.88 99 TRP A CA 1
ATOM 813 C C . TRP A 1 99 ? 33.099 -11.165 -38.249 1.00 85.88 99 TRP A C 1
ATOM 815 O O . TRP A 1 99 ? 32.848 -10.859 -39.418 1.00 85.88 99 TRP A O 1
ATOM 825 N N . LEU A 1 100 ? 32.770 -10.378 -37.227 1.00 85.31 100 LEU A N 1
ATOM 826 C CA . LEU A 1 100 ? 32.000 -9.152 -37.388 1.00 85.31 100 LEU A CA 1
ATOM 827 C C . LEU A 1 100 ? 32.858 -8.013 -37.956 1.00 85.31 100 LEU A C 1
ATOM 829 O O . LEU A 1 100 ? 32.419 -7.321 -38.871 1.00 85.31 100 LEU A O 1
ATOM 833 N N . ILE A 1 101 ? 34.111 -7.886 -37.501 1.00 83.00 101 ILE A N 1
ATOM 834 C CA . ILE A 1 101 ? 35.066 -6.879 -37.997 1.00 83.00 101 ILE A CA 1
ATOM 835 C C . ILE A 1 101 ? 35.239 -6.934 -39.530 1.00 83.00 101 ILE A C 1
ATOM 837 O O . ILE A 1 101 ? 35.024 -5.906 -40.176 1.00 83.00 101 ILE A O 1
ATOM 841 N N . PRO A 1 102 ? 35.575 -8.083 -40.156 1.00 90.62 102 PRO A N 1
ATOM 842 C CA . PRO A 1 102 ? 35.742 -8.133 -41.609 1.00 90.62 102 PRO A CA 1
ATOM 843 C C . PRO A 1 102 ? 34.429 -7.909 -42.370 1.00 90.62 102 PRO A C 1
ATOM 845 O O . PRO A 1 102 ? 34.451 -7.298 -43.435 1.00 90.62 102 PRO A O 1
ATOM 848 N N . SER A 1 103 ? 33.286 -8.337 -41.825 1.00 89.75 103 SER A N 1
ATOM 849 C CA . SER A 1 103 ? 31.975 -8.136 -42.4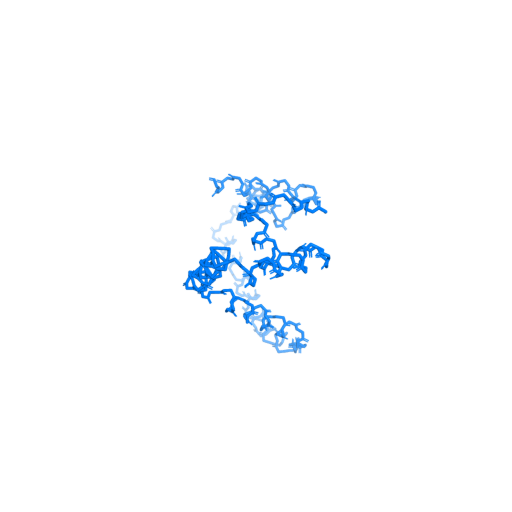59 1.00 89.75 103 SER A CA 1
ATOM 850 C C . SER A 1 103 ? 31.586 -6.657 -42.502 1.00 89.75 103 SER A C 1
ATOM 852 O O . SER A 1 103 ? 31.161 -6.154 -43.540 1.00 89.75 103 SER A O 1
ATOM 854 N N . VAL A 1 104 ? 31.796 -5.932 -41.398 1.00 88.56 104 VAL A N 1
ATOM 855 C CA . VAL A 1 104 ? 31.575 -4.480 -41.344 1.00 88.56 104 VAL A CA 1
ATOM 856 C C . VAL A 1 104 ? 32.546 -3.754 -42.276 1.00 88.56 104 VAL A C 1
ATOM 858 O O . VAL A 1 104 ? 32.121 -2.878 -43.023 1.00 88.56 104 VAL A O 1
ATOM 861 N N . ALA A 1 105 ? 33.823 -4.148 -42.305 1.00 89.44 105 ALA A N 1
ATOM 862 C CA . ALA A 1 105 ? 34.797 -3.562 -43.224 1.00 89.44 105 ALA A CA 1
ATOM 863 C C . ALA A 1 105 ? 34.392 -3.755 -44.697 1.00 89.44 105 ALA A C 1
ATOM 865 O O . ALA A 1 105 ? 34.439 -2.803 -45.475 1.00 89.44 105 ALA A O 1
ATOM 866 N N . LEU A 1 106 ? 33.930 -4.954 -45.071 1.00 93.25 106 LEU A N 1
ATOM 867 C CA . LEU A 1 106 ? 33.416 -5.245 -46.413 1.00 93.25 106 LEU A CA 1
ATOM 868 C C . LEU A 1 106 ? 32.199 -4.390 -46.766 1.00 93.25 106 LEU A C 1
ATOM 870 O O . LEU A 1 106 ? 32.143 -3.852 -47.869 1.00 93.25 106 LEU A O 1
ATOM 874 N N . LEU A 1 107 ? 31.255 -4.224 -45.838 1.00 89.56 107 LEU A N 1
ATOM 875 C CA . LEU A 1 107 ? 30.084 -3.372 -46.047 1.00 89.56 107 LEU A CA 1
ATOM 876 C C . LEU A 1 107 ? 30.469 -1.902 -46.235 1.00 89.56 107 LEU A C 1
ATOM 878 O O . LEU A 1 107 ? 29.939 -1.251 -47.131 1.00 89.56 107 LEU A O 1
ATOM 882 N N . VAL A 1 108 ? 31.421 -1.388 -45.451 1.00 84.69 108 VAL A N 1
ATOM 883 C CA . VAL A 1 108 ? 31.933 -0.017 -45.610 1.00 84.69 108 VAL A CA 1
ATOM 884 C C . VAL A 1 108 ? 32.613 0.155 -46.970 1.00 84.69 108 VAL A C 1
ATOM 886 O O . VAL A 1 108 ? 32.344 1.131 -47.666 1.00 84.69 108 VAL A O 1
ATOM 889 N N . ILE A 1 109 ? 33.445 -0.802 -47.392 1.00 86.25 109 ILE A N 1
ATOM 890 C CA . ILE A 1 109 ? 34.097 -0.767 -48.710 1.00 86.25 109 ILE A CA 1
ATOM 891 C C . ILE A 1 109 ? 33.053 -0.809 -49.831 1.00 86.25 109 ILE A C 1
ATOM 893 O O . ILE A 1 109 ? 33.104 0.016 -50.742 1.00 86.25 109 ILE A O 1
ATOM 897 N N . ALA A 1 110 ? 32.083 -1.723 -49.756 1.00 88.69 110 ALA A N 1
ATOM 898 C CA . ALA A 1 110 ? 31.007 -1.831 -50.736 1.00 88.69 110 ALA A CA 1
ATOM 899 C C . ALA A 1 110 ? 30.190 -0.532 -50.819 1.00 88.69 110 ALA A C 1
ATOM 901 O O . ALA A 1 110 ? 29.918 -0.043 -51.914 1.00 88.69 110 ALA A O 1
ATOM 902 N N . PHE A 1 111 ? 29.868 0.077 -49.676 1.00 83.56 111 PHE A N 1
ATOM 903 C CA . PHE A 1 111 ? 29.163 1.354 -49.618 1.00 83.56 111 PHE A CA 1
ATOM 904 C C . PHE A 1 111 ? 29.962 2.492 -50.273 1.00 83.56 111 PHE A C 1
ATOM 906 O O . PHE A 1 111 ? 29.409 3.252 -51.066 1.00 83.56 111 PHE A O 1
ATOM 913 N N . LEU A 1 112 ? 31.272 2.581 -50.013 1.00 82.25 112 LEU A N 1
ATOM 914 C CA . LEU A 1 112 ? 32.154 3.587 -50.623 1.00 82.25 112 LEU A CA 1
ATOM 915 C C . LEU A 1 112 ? 32.342 3.393 -52.136 1.00 82.25 112 LEU A C 1
ATOM 917 O O . LEU A 1 112 ? 32.574 4.370 -52.849 1.00 82.25 112 LEU A O 1
ATOM 921 N N . LEU A 1 113 ? 32.256 2.153 -52.628 1.00 85.62 113 LEU A N 1
ATOM 922 C CA . LEU A 1 113 ? 32.312 1.844 -54.060 1.00 85.62 113 LEU A CA 1
ATOM 923 C C . LEU A 1 113 ? 31.002 2.192 -54.775 1.00 85.62 113 LEU A C 1
ATOM 925 O O . LEU A 1 113 ? 31.042 2.734 -55.877 1.00 85.62 113 LEU A O 1
ATOM 929 N N . VAL A 1 114 ? 29.853 1.910 -54.152 1.00 87.81 114 VAL A N 1
ATOM 930 C CA . 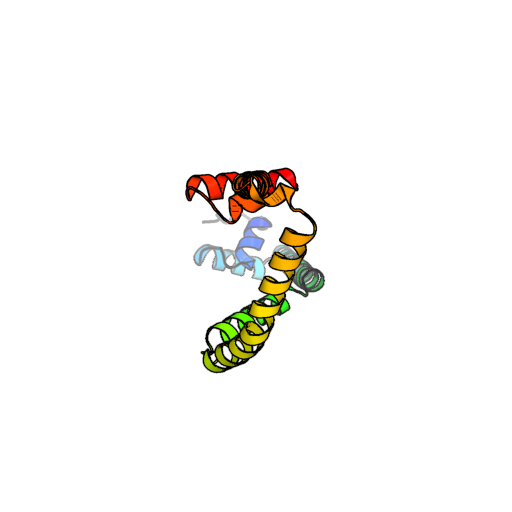VAL A 1 114 ? 28.529 2.224 -54.716 1.00 87.81 114 VAL A CA 1
ATOM 931 C C . VAL A 1 114 ? 28.238 3.725 -54.660 1.00 87.81 114 VAL A C 1
ATOM 933 O O . VAL A 1 114 ? 27.573 4.253 -55.548 1.00 87.81 114 VAL A O 1
ATOM 936 N N . ASN A 1 115 ? 28.750 4.430 -53.647 1.00 75.19 115 ASN A N 1
ATOM 937 C CA . ASN A 1 115 ? 28.480 5.847 -53.440 1.00 75.19 115 ASN A CA 1
ATOM 938 C C . ASN A 1 115 ? 29.772 6.692 -53.422 1.00 75.19 115 ASN A C 1
ATOM 940 O O . ASN A 1 115 ? 30.218 7.135 -52.360 1.00 75.19 115 ASN A O 1
ATOM 944 N N . PRO A 1 116 ? 30.388 6.963 -54.591 1.00 70.06 116 PRO A N 1
ATOM 945 C CA . PRO A 1 116 ? 31.635 7.727 -54.669 1.00 70.06 116 PRO A CA 1
ATOM 946 C C . PRO A 1 116 ? 31.486 9.189 -54.210 1.00 70.06 116 PRO A C 1
ATOM 948 O O . PRO A 1 116 ? 32.489 9.819 -53.872 1.00 70.06 116 PRO A O 1
ATOM 951 N N . ALA A 1 117 ? 30.254 9.713 -54.144 1.00 64.88 117 ALA A N 1
ATOM 952 C CA . ALA A 1 117 ? 29.941 11.043 -53.621 1.00 64.88 117 ALA A CA 1
ATOM 953 C C . ALA A 1 117 ? 29.998 11.127 -52.080 1.00 64.88 117 ALA A C 1
ATOM 955 O O . ALA A 1 117 ? 30.082 12.221 -51.532 1.00 64.88 117 ALA A O 1
ATOM 956 N N . ALA A 1 118 ? 30.032 9.994 -51.363 1.00 56.84 118 ALA A N 1
ATOM 957 C CA . ALA A 1 118 ? 30.156 9.965 -49.901 1.00 56.84 118 ALA A CA 1
ATOM 958 C C . ALA A 1 118 ? 31.567 10.325 -49.387 1.00 56.84 118 ALA A C 1
ATOM 960 O O . ALA A 1 118 ? 31.768 10.473 -48.182 1.00 56.84 118 ALA A O 1
ATOM 961 N N . LYS A 1 119 ? 32.557 10.490 -50.277 1.00 56.91 119 LYS A N 1
ATOM 962 C CA . LYS A 1 119 ? 33.947 10.814 -49.906 1.00 56.91 119 LYS A CA 1
ATOM 963 C C . LYS A 1 119 ? 34.131 12.223 -49.321 1.00 56.91 119 LYS A C 1
ATOM 965 O O . LYS A 1 119 ? 35.207 12.504 -48.803 1.00 56.91 119 LYS A O 1
ATOM 970 N N . SER A 1 120 ? 33.123 13.098 -49.380 1.00 57.00 120 SER A N 1
ATOM 971 C CA . SER A 1 120 ? 33.253 14.515 -49.001 1.00 57.00 120 SER A CA 1
ATOM 972 C C . SER A 1 120 ? 32.381 14.987 -47.832 1.00 57.00 120 SER A C 1
ATOM 974 O O . SER A 1 120 ? 32.335 16.187 -47.579 1.00 57.00 120 SER A O 1
ATOM 976 N N . THR A 1 121 ? 31.709 14.107 -47.086 1.00 54.94 121 THR A N 1
ATOM 977 C CA . THR A 1 121 ? 30.831 14.544 -45.980 1.00 54.94 121 THR A CA 1
ATOM 978 C C . THR A 1 121 ? 31.111 13.814 -44.667 1.00 54.94 121 THR A C 1
ATOM 980 O O . THR A 1 121 ? 30.390 12.880 -44.318 1.00 54.94 121 THR A O 1
ATOM 983 N N . PRO A 1 122 ? 32.108 14.267 -43.883 1.00 52.97 122 PRO A N 1
ATOM 984 C CA . PRO A 1 122 ? 32.242 13.874 -42.481 1.00 52.97 122 PRO A CA 1
ATOM 985 C C . PRO A 1 122 ? 31.177 14.511 -41.560 1.00 52.97 122 PRO A C 1
ATOM 987 O O . PRO A 1 122 ? 31.143 14.205 -40.375 1.00 52.97 122 PRO A O 1
ATOM 990 N N . THR A 1 123 ? 30.294 15.376 -42.069 1.00 56.28 123 THR A N 1
ATOM 991 C CA . THR A 1 123 ? 29.458 16.263 -41.236 1.00 56.28 123 THR A CA 1
ATOM 992 C C . THR A 1 123 ? 28.017 15.798 -40.993 1.00 56.28 123 THR A C 1
ATOM 994 O O . THR A 1 123 ? 27.350 16.349 -40.124 1.00 56.28 123 THR A O 1
ATOM 997 N N . TYR A 1 124 ? 27.509 14.793 -41.715 1.00 51.22 124 TYR A N 1
ATOM 998 C CA . TYR A 1 124 ? 26.072 14.462 -41.662 1.00 51.22 124 TYR A CA 1
ATOM 999 C C . TYR A 1 124 ? 25.687 13.531 -40.496 1.00 51.22 124 TYR A C 1
ATOM 1001 O O . TYR A 1 124 ? 24.587 13.615 -39.954 1.00 51.22 124 TYR A O 1
ATOM 1009 N N . TRP A 1 125 ? 26.607 12.669 -40.045 1.00 50.75 125 TRP A N 1
ATOM 1010 C CA . TRP A 1 125 ? 26.331 11.734 -38.944 1.00 50.75 125 TRP A CA 1
ATOM 1011 C C . TRP A 1 125 ? 26.233 12.418 -37.578 1.00 50.75 125 TRP A C 1
ATOM 1013 O O . TRP A 1 125 ? 25.493 11.944 -36.718 1.00 50.75 125 TRP A O 1
ATOM 1023 N N . SER A 1 126 ? 26.911 13.554 -37.382 1.00 55.44 126 SER A N 1
ATOM 1024 C CA . SER A 1 126 ? 26.736 14.364 -36.172 1.00 55.44 126 SER A CA 1
ATOM 1025 C C . SER A 1 126 ? 25.336 14.969 -36.083 1.00 55.44 126 SER A C 1
ATOM 1027 O O . SER A 1 126 ? 24.781 15.019 -34.993 1.00 55.44 126 SER A O 1
ATOM 1029 N N . GLU A 1 127 ? 24.728 15.375 -37.201 1.00 53.56 127 GLU A N 1
ATOM 1030 C CA . GLU A 1 127 ? 23.385 15.968 -37.169 1.00 53.56 127 GLU A CA 1
ATOM 1031 C C . GLU A 1 127 ? 22.294 14.924 -36.925 1.00 53.56 127 GLU A C 1
ATOM 1033 O O . GLU A 1 127 ? 21.435 15.147 -36.075 1.00 53.56 127 GLU A O 1
ATOM 1038 N N . LEU A 1 128 ? 22.357 13.754 -37.571 1.00 53.34 128 LEU A N 1
ATOM 1039 C CA . LEU A 1 128 ? 21.289 12.753 -37.446 1.00 53.34 128 LEU A CA 1
ATOM 1040 C C . LEU A 1 128 ? 21.187 12.140 -36.036 1.00 53.34 128 LEU A C 1
ATOM 1042 O O . LEU A 1 128 ? 20.099 11.774 -35.595 1.00 53.34 128 LEU A O 1
ATOM 1046 N N . VAL A 1 129 ? 22.309 12.048 -35.313 1.00 55.66 129 VAL A N 1
ATOM 1047 C CA . VAL A 1 129 ? 22.340 11.537 -33.931 1.00 55.66 129 VAL A CA 1
ATOM 1048 C C . VAL A 1 129 ? 21.908 12.607 -32.921 1.00 55.66 129 VAL A C 1
ATOM 1050 O O . VAL A 1 129 ? 21.507 12.262 -31.817 1.00 55.66 129 VAL A O 1
ATOM 1053 N N . LEU A 1 130 ? 21.909 13.897 -33.272 1.00 55.34 130 LEU A N 1
ATOM 1054 C CA . LEU A 1 130 ? 21.554 14.991 -32.353 1.00 55.34 130 LEU A CA 1
ATOM 1055 C C . LEU A 1 130 ? 20.093 15.465 -32.465 1.00 55.34 130 LEU A C 1
ATOM 1057 O O . LEU A 1 130 ? 19.642 16.259 -31.629 1.00 55.34 130 LEU A O 1
ATOM 1061 N N . THR A 1 131 ? 19.348 15.004 -33.474 1.00 57.91 131 THR A N 1
ATOM 1062 C CA . THR A 1 131 ? 17.995 15.511 -33.751 1.00 57.91 131 THR A CA 1
ATOM 1063 C C . THR A 1 131 ? 16.858 14.684 -33.165 1.00 57.91 131 THR A C 1
ATOM 1065 O O . THR A 1 131 ? 15.766 15.234 -33.024 1.00 57.91 131 THR A O 1
ATOM 1068 N N . SER A 1 132 ? 17.058 13.411 -32.801 1.00 64.19 132 SER A N 1
ATOM 1069 C CA . SER A 1 132 ? 15.990 12.668 -32.120 1.00 64.19 132 SER A CA 1
ATOM 1070 C C . SER A 1 132 ? 15.953 13.026 -30.625 1.00 64.19 132 SER A C 1
ATOM 1072 O O . SER A 1 132 ? 16.997 13.139 -29.980 1.00 64.19 132 SER A O 1
ATOM 1074 N N . PRO A 1 133 ? 14.768 13.240 -30.031 1.00 65.50 133 PRO A N 1
ATOM 1075 C CA . PRO A 1 133 ? 14.660 13.522 -28.599 1.00 65.50 133 PRO A CA 1
ATOM 1076 C C . PRO A 1 133 ? 15.168 12.352 -27.740 1.00 65.50 133 PRO A C 1
ATOM 1078 O O . PRO A 1 133 ? 15.660 12.570 -26.637 1.00 65.50 133 PRO A O 1
ATOM 1081 N N . GLU A 1 134 ? 15.120 11.122 -28.258 1.00 66.06 134 GLU A N 1
ATOM 1082 C CA . GLU A 1 134 ? 15.566 9.920 -27.547 1.00 66.06 134 GLU A CA 1
ATOM 1083 C C . GLU A 1 134 ? 17.094 9.851 -27.408 1.00 66.06 134 GLU A C 1
ATOM 1085 O O . GLU A 1 134 ? 17.604 9.373 -26.393 1.00 66.06 134 GLU A O 1
ATOM 1090 N N . SER A 1 135 ? 17.853 10.361 -28.384 1.00 67.31 135 SER A N 1
ATOM 1091 C CA . SER A 1 135 ? 19.318 10.315 -28.333 1.00 67.31 135 SER A CA 1
ATOM 1092 C C . SER A 1 135 ? 19.909 11.263 -27.285 1.00 67.31 135 SER A C 1
ATOM 1094 O O . SER A 1 135 ? 20.984 10.991 -26.747 1.00 67.31 135 SER A O 1
ATOM 1096 N N . ARG A 1 136 ? 19.189 12.334 -26.923 1.00 63.84 136 ARG A N 1
ATOM 1097 C CA . ARG A 1 136 ? 19.604 13.289 -25.878 1.00 63.84 136 ARG A CA 1
ATOM 1098 C C . ARG A 1 136 ? 19.654 12.668 -24.484 1.00 63.84 136 ARG A C 1
ATOM 1100 O O . ARG A 1 136 ? 20.447 13.105 -23.655 1.00 63.84 136 ARG A O 1
ATOM 1107 N N . ILE A 1 137 ? 18.878 11.610 -24.246 1.00 64.94 137 ILE A N 1
ATOM 1108 C CA . ILE A 1 137 ? 18.920 10.847 -22.990 1.00 64.94 137 ILE A CA 1
ATOM 1109 C C . ILE A 1 137 ? 20.183 9.988 -22.910 1.00 64.94 137 ILE A C 1
ATOM 1111 O O . ILE A 1 137 ? 20.736 9.805 -21.829 1.00 64.94 137 ILE A O 1
ATOM 1115 N N . LEU A 1 138 ? 20.636 9.450 -24.045 1.00 65.50 138 LEU A N 1
ATOM 1116 C CA . LEU A 1 138 ? 21.800 8.563 -24.106 1.00 65.50 138 LEU A CA 1
ATOM 1117 C C . LEU A 1 138 ? 23.120 9.332 -23.983 1.00 65.50 138 LEU A C 1
ATOM 1119 O O . LEU A 1 138 ? 24.117 8.769 -23.534 1.00 65.50 138 LEU A O 1
ATOM 1123 N N . PHE A 1 139 ? 23.118 10.620 -24.335 1.00 68.75 139 PHE A N 1
ATOM 1124 C CA . PHE A 1 139 ? 24.290 11.493 -24.264 1.00 68.75 139 PHE A CA 1
ATOM 1125 C C . PHE A 1 139 ? 23.958 12.833 -23.586 1.00 68.75 139 PHE A C 1
ATOM 1127 O O . PHE A 1 139 ? 23.994 13.884 -24.235 1.00 68.75 139 PHE A O 1
ATOM 1134 N N . PRO A 1 140 ? 23.625 12.838 -22.283 1.00 64.19 140 PRO A N 1
ATOM 1135 C CA . PRO A 1 140 ? 23.284 14.068 -21.590 1.00 64.19 140 PRO A CA 1
ATOM 1136 C C . PRO A 1 140 ? 24.534 14.935 -21.420 1.00 64.19 140 PRO A C 1
ATOM 1138 O O . PRO A 1 140 ? 25.543 14.498 -20.869 1.00 64.19 140 PRO A O 1
ATOM 1141 N N . GLN A 1 141 ? 24.463 16.198 -21.848 1.00 72.19 141 GLN A N 1
ATOM 1142 C CA . GLN A 1 141 ? 25.561 17.152 -21.636 1.00 72.19 141 GLN A CA 1
ATOM 1143 C C . GLN A 1 141 ? 25.707 17.552 -20.157 1.00 72.19 141 GLN A C 1
ATOM 1145 O O . GLN A 1 141 ? 26.763 18.024 -19.742 1.00 72.19 141 GLN A O 1
ATOM 1150 N N . SER A 1 142 ? 24.658 17.361 -19.346 1.00 85.31 142 SER A N 1
ATOM 1151 C CA . SER A 1 142 ? 24.687 17.552 -17.893 1.00 85.31 142 SER A CA 1
ATOM 1152 C C . SER A 1 142 ? 23.554 16.793 -17.193 1.00 85.31 142 SER A C 1
ATOM 1154 O O . SER A 1 142 ? 22.517 16.500 -17.790 1.00 85.31 142 SER A O 1
ATOM 1156 N N . GLU A 1 143 ? 23.711 16.531 -15.892 1.00 76.56 143 GLU A N 1
ATOM 1157 C CA . GLU A 1 143 ? 22.688 15.863 -15.070 1.00 76.56 143 GLU A CA 1
ATOM 1158 C C . GLU A 1 143 ? 21.366 16.650 -15.023 1.00 76.56 143 GLU A C 1
ATOM 1160 O O . GLU A 1 143 ? 20.279 16.069 -15.045 1.00 76.56 143 GLU A O 1
ATOM 1165 N N . LYS A 1 144 ? 21.446 17.986 -14.996 1.00 84.88 144 LYS A N 1
ATOM 1166 C CA . LYS A 1 144 ? 20.266 18.860 -15.002 1.00 84.88 144 LYS A CA 1
ATOM 1167 C C . LYS A 1 144 ? 19.465 18.698 -16.297 1.00 84.88 144 LYS A C 1
ATOM 1169 O O . LYS A 1 144 ? 18.243 18.619 -16.247 1.00 84.88 144 LYS A O 1
ATOM 1174 N N . GLN A 1 145 ? 20.161 18.596 -17.427 1.00 76.88 145 GLN A N 1
ATOM 1175 C CA . GLN A 1 145 ? 19.551 18.439 -18.744 1.00 76.88 145 GLN A CA 1
ATOM 1176 C C . GLN A 1 145 ? 18.917 17.055 -18.920 1.00 76.88 145 GLN A C 1
ATOM 1178 O O . GLN A 1 145 ? 17.789 16.964 -19.389 1.00 76.88 145 GLN A O 1
ATOM 1183 N N . MET A 1 146 ? 19.564 15.999 -18.414 1.00 82.75 146 MET A N 1
ATOM 1184 C CA . MET A 1 146 ? 18.983 14.652 -18.380 1.00 82.75 146 MET A CA 1
ATOM 1185 C C . MET A 1 146 ? 17.640 14.620 -17.635 1.00 82.75 146 MET A C 1
ATOM 1187 O O . MET A 1 146 ? 16.672 14.046 -18.127 1.00 82.75 146 MET A O 1
ATOM 1191 N N . LYS A 1 147 ? 17.559 15.250 -16.452 1.00 83.38 147 LYS A N 1
ATOM 1192 C CA . LYS A 1 147 ? 16.320 15.290 -15.652 1.00 83.38 147 LYS A CA 1
ATOM 1193 C C . LYS A 1 147 ? 15.190 16.020 -16.377 1.00 83.38 147 LYS A C 1
ATOM 1195 O O . LYS A 1 147 ? 14.042 15.588 -16.307 1.00 83.38 147 LYS A O 1
ATOM 1200 N N . GLU A 1 148 ? 15.512 17.106 -17.072 1.00 87.62 148 GLU A N 1
ATOM 1201 C CA . GLU A 1 148 ? 14.531 17.887 -17.825 1.00 87.62 148 GLU A CA 1
ATOM 1202 C C . GLU A 1 148 ? 14.031 17.145 -19.075 1.00 87.62 148 GLU A C 1
ATOM 1204 O O . GLU A 1 148 ? 12.830 17.141 -19.347 1.00 87.62 148 GLU A O 1
ATOM 1209 N N . ASP A 1 149 ? 14.922 16.456 -19.791 1.00 81.25 149 ASP A N 1
ATOM 1210 C CA . ASP A 1 149 ? 14.568 15.673 -20.979 1.00 81.25 149 ASP A CA 1
ATOM 1211 C C . ASP A 1 149 ? 13.734 14.429 -20.617 1.00 81.25 149 ASP A C 1
ATOM 1213 O O . ASP A 1 149 ? 12.736 14.140 -21.279 1.00 81.25 149 ASP A O 1
ATOM 1217 N N . VAL A 1 150 ? 14.055 13.748 -19.507 1.00 79.75 150 VAL A N 1
ATOM 1218 C CA . VAL A 1 150 ? 13.235 12.643 -18.970 1.00 79.75 150 VAL A CA 1
ATOM 1219 C C . VAL A 1 150 ? 11.843 13.132 -18.568 1.00 79.75 150 VAL A C 1
ATOM 1221 O O . VAL A 1 150 ? 10.848 12.480 -18.881 1.00 79.75 150 VAL A O 1
ATOM 1224 N N . TYR A 1 151 ? 11.750 14.293 -17.913 1.00 86.62 151 TYR A N 1
ATOM 1225 C CA . TYR A 1 151 ? 10.459 14.873 -17.546 1.00 86.62 151 TYR A CA 1
ATOM 1226 C C . TYR A 1 151 ? 9.609 15.194 -18.782 1.00 86.62 151 TYR A C 1
ATOM 1228 O O . TYR A 1 151 ? 8.433 14.840 -18.821 1.00 86.62 151 TYR A O 1
ATOM 1236 N N . LYS A 1 152 ? 10.196 15.800 -19.823 1.00 82.19 152 LYS A N 1
ATOM 1237 C CA . LYS A 1 152 ? 9.483 16.088 -21.079 1.00 82.19 152 LYS A CA 1
ATOM 1238 C C . LYS A 1 152 ? 8.948 14.820 -21.737 1.00 82.19 152 LYS A C 1
ATOM 1240 O O . LYS A 1 152 ? 7.792 14.802 -22.145 1.00 82.19 152 LYS A O 1
ATOM 1245 N N . LEU A 1 153 ? 9.736 13.749 -21.790 1.00 80.62 153 LEU A N 1
ATOM 1246 C CA . LEU A 1 153 ? 9.283 12.465 -22.333 1.00 80.62 153 LEU A CA 1
ATOM 1247 C C . LEU A 1 153 ? 8.122 11.862 -21.546 1.00 80.62 153 LEU A C 1
ATOM 1249 O O . LEU A 1 153 ? 7.156 11.403 -22.150 1.00 80.62 153 LEU A O 1
ATOM 1253 N N . LEU A 1 154 ? 8.175 11.920 -20.214 1.00 82.12 154 LEU A N 1
ATOM 1254 C CA . LEU A 1 154 ? 7.076 11.450 -19.372 1.00 82.12 154 LEU A CA 1
ATOM 1255 C C . LEU A 1 154 ? 5.801 12.274 -19.588 1.00 82.12 154 LEU A C 1
ATOM 1257 O O . LEU A 1 154 ? 4.722 11.705 -19.596 1.00 82.12 154 LEU A O 1
ATOM 1261 N N . VAL A 1 155 ? 5.903 13.583 -19.817 1.00 85.31 155 VAL A N 1
ATOM 1262 C CA . VAL A 1 155 ? 4.728 14.435 -20.075 1.00 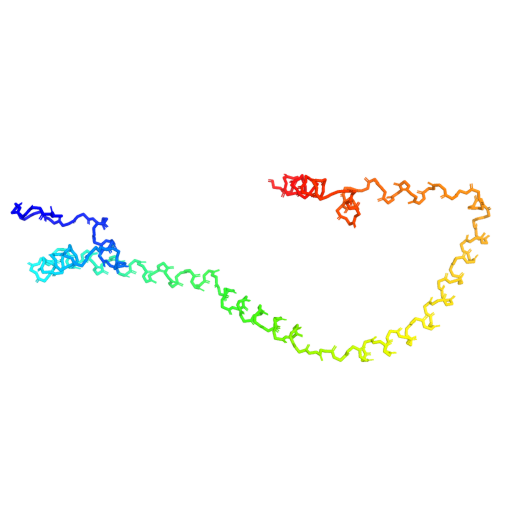85.31 155 VAL A CA 1
ATOM 1263 C C . VAL A 1 155 ? 4.168 14.255 -21.489 1.00 85.31 155 VAL A C 1
ATOM 1265 O O . VAL A 1 155 ? 2.976 14.417 -21.689 1.00 85.31 155 VAL A O 1
ATOM 1268 N N . THR A 1 156 ? 4.992 13.921 -22.485 1.00 80.19 156 THR A N 1
ATOM 1269 C CA . THR A 1 156 ? 4.524 13.816 -23.885 1.00 80.19 156 THR A CA 1
ATOM 1270 C C . THR A 1 156 ? 3.755 12.512 -24.158 1.00 80.19 156 THR A C 1
ATOM 1272 O O . THR A 1 156 ? 3.038 12.416 -25.151 1.00 80.19 156 THR A O 1
ATOM 1275 N N . HIS A 1 157 ? 3.901 11.505 -23.291 1.00 70.19 157 HIS A N 1
ATOM 1276 C CA . HIS A 1 157 ? 3.269 10.186 -23.423 1.00 70.19 157 HIS A CA 1
ATOM 1277 C C . HIS A 1 157 ? 2.096 9.938 -22.453 1.00 70.19 157 HIS A C 1
ATOM 1279 O O . HIS A 1 157 ? 1.563 8.828 -22.443 1.00 70.19 157 HIS A O 1
ATOM 1285 N N . TYR A 1 158 ? 1.691 10.945 -21.673 1.00 64.12 158 TYR A N 1
ATOM 1286 C CA . TYR A 1 158 ? 0.524 10.926 -20.778 1.00 64.12 158 TYR A CA 1
ATOM 1287 C C . TYR A 1 158 ? -0.450 12.046 -21.148 1.00 64.12 158 TYR A C 1
ATOM 1289 O O . TYR A 1 158 ? -1.673 11.795 -21.060 1.00 64.12 158 TYR A O 1
#

Sequence (158 aa):
MFSNKKRKHFSDGVLWQFHRNELDQADRRAVAEHIQGCTLCHARLDDLARMIQVMHTAHHQTNPDWAQQLRMHHALRQAATEPVISSVWVDQSKHLLRWLIPSVALLVIAFLLVNPAAKSTPTYWSELVLTSPESRILFPQSEKQMKEDVYKLLVTHY

Foldseek 3Di:
DPDDDPDDADDLVLLVCLLVVVDDPVSNVVNVVVCVVDVVNVVSNVVVVVVVVVVVVVVCVVCVCPVVVVVVVVVVVVVVPPPPPPPVVVVVVVVVCVVVVVVVVVVVVVVCVVCVVVPPDPDPVVVVLPPDLVSCCVPPPDPVRNVVSVVVVVVVVD

pLDDT: mean 79.2, std 15.57, range [46.06, 98.0]